Protein AF-X1JZJ8-F1 (afdb_monomer)

InterPro domains:
  IPR057621 Ketohexokinase, prokaryotic [PF25270] (5-133)

Structure (mmCIF, N/CA/C/O backbone):
data_AF-X1JZJ8-F1
#
_entry.id   AF-X1JZJ8-F1
#
loop_
_atom_site.group_PDB
_atom_site.id
_atom_site.type_symbol
_atom_site.label_atom_id
_atom_site.label_alt_id
_atom_site.label_comp_id
_atom_site.label_asym_id
_atom_site.label_entity_id
_atom_site.label_seq_id
_atom_site.pdbx_PDB_ins_code
_atom_site.Cartn_x
_atom_site.Cartn_y
_atom_site.Cartn_z
_atom_site.occupancy
_atom_site.B_iso_or_equiv
_atom_site.auth_seq_id
_atom_site.auth_comp_id
_atom_site.auth_asym_id
_atom_site.auth_atom_id
_atom_site.pdbx_PDB_model_num
ATOM 1 N N . THR A 1 1 ? -20.832 20.622 -1.661 1.00 68.81 1 THR A N 1
ATOM 2 C CA . THR A 1 1 ? -20.340 21.336 -0.460 1.00 68.81 1 THR A CA 1
ATOM 3 C C . THR A 1 1 ? -21.306 21.241 0.724 1.00 68.81 1 THR A C 1
ATOM 5 O O . THR A 1 1 ? -20.903 20.632 1.697 1.00 68.81 1 THR A O 1
ATOM 8 N N . LYS A 1 2 ? -22.604 21.587 0.638 1.00 74.50 2 LYS A N 1
ATOM 9 C CA . LYS A 1 2 ? -23.572 21.374 1.758 1.00 74.50 2 LYS A CA 1
ATOM 10 C C . LYS A 1 2 ? -23.897 19.908 2.124 1.00 74.50 2 LYS A C 1
ATOM 12 O O . LYS A 1 2 ? -24.071 19.573 3.290 1.00 74.50 2 LYS A O 1
ATOM 17 N N . LYS A 1 3 ? -23.974 19.004 1.135 1.00 78.62 3 LYS A N 1
ATOM 18 C CA . LYS A 1 3 ? -24.305 17.578 1.370 1.00 78.62 3 LYS A CA 1
ATOM 19 C C . LYS A 1 3 ? -23.215 16.841 2.164 1.00 78.62 3 LYS A C 1
ATOM 21 O O . LYS A 1 3 ? -23.534 16.017 3.008 1.00 78.62 3 LYS A O 1
ATOM 26 N N . ILE A 1 4 ? -21.942 17.169 1.922 1.00 80.50 4 ILE A N 1
ATOM 27 C CA . ILE A 1 4 ? -20.802 16.581 2.647 1.00 80.50 4 ILE A CA 1
ATOM 28 C C . ILE A 1 4 ? -20.806 17.037 4.108 1.00 80.50 4 ILE A C 1
ATOM 30 O O . ILE A 1 4 ? -20.604 16.218 4.997 1.00 80.50 4 ILE A O 1
ATOM 34 N N . GLU A 1 5 ? -21.081 18.317 4.363 1.00 81.25 5 GLU A N 1
ATOM 35 C CA . GLU A 1 5 ? -21.191 18.859 5.723 1.00 81.25 5 GLU A CA 1
ATOM 36 C C . GLU A 1 5 ? -22.332 18.197 6.503 1.00 81.25 5 GLU A C 1
ATOM 38 O O . GLU A 1 5 ? -22.117 17.715 7.611 1.00 81.25 5 GLU A O 1
ATOM 43 N N . SER A 1 6 ? -23.512 18.070 5.887 1.00 81.88 6 SER A N 1
ATOM 44 C CA . SER A 1 6 ? -24.657 17.374 6.488 1.00 81.88 6 SER A CA 1
ATOM 45 C C . SER A 1 6 ? -24.350 15.908 6.825 1.00 81.88 6 SER A C 1
ATOM 47 O O . SER A 1 6 ? -24.689 15.437 7.913 1.00 81.88 6 SER A O 1
ATOM 49 N N . ILE A 1 7 ? -23.663 15.193 5.925 1.00 83.81 7 ILE A N 1
ATOM 50 C CA . ILE A 1 7 ? -23.245 13.806 6.164 1.00 83.81 7 ILE A CA 1
ATOM 51 C C . ILE A 1 7 ? -22.239 13.741 7.315 1.00 83.81 7 ILE A C 1
ATOM 53 O O . ILE A 1 7 ? -22.417 12.915 8.206 1.00 83.81 7 ILE A O 1
ATOM 57 N N . LYS A 1 8 ? -21.237 14.631 7.359 1.00 81.12 8 LYS A N 1
ATOM 58 C CA . LYS A 1 8 ? -20.250 14.672 8.452 1.00 81.12 8 LYS A CA 1
ATOM 59 C C . LYS A 1 8 ? -20.920 14.770 9.822 1.00 81.12 8 LYS A C 1
ATOM 61 O O . LYS A 1 8 ? -20.604 13.978 10.704 1.00 81.12 8 LYS A O 1
ATOM 66 N N . THR A 1 9 ? -21.893 15.666 9.995 1.00 84.38 9 THR A N 1
ATOM 67 C CA . THR A 1 9 ? -22.595 15.834 11.281 1.00 84.38 9 THR A CA 1
ATOM 68 C C . THR A 1 9 ? -23.337 14.570 11.730 1.00 84.38 9 THR A C 1
ATOM 70 O O . THR A 1 9 ? -23.432 14.301 12.928 1.00 84.38 9 THR A O 1
ATOM 73 N N . SER A 1 10 ? -23.862 13.783 10.787 1.00 85.69 10 SER A N 1
ATOM 74 C CA . SER A 1 10 ? -24.531 12.510 11.087 1.00 85.69 10 SER A CA 1
ATOM 75 C C . SER A 1 10 ? -23.532 11.388 11.391 1.00 85.69 10 SER A C 1
ATOM 77 O O . SER A 1 10 ? -23.714 10.617 12.334 1.00 85.69 10 SER A O 1
ATOM 79 N N . VAL A 1 11 ? -22.456 11.323 10.608 1.00 87.25 11 VAL A N 1
ATOM 80 C CA . VAL A 1 11 ? -21.462 10.245 10.608 1.00 87.25 11 VAL A CA 1
ATOM 81 C C . VAL A 1 11 ? -20.551 10.283 11.840 1.00 87.25 11 VAL A C 1
ATOM 83 O O . VAL A 1 11 ? -20.243 9.226 12.379 1.00 87.25 11 VAL A O 1
ATOM 86 N N . ILE A 1 12 ? -20.212 11.468 12.363 1.00 88.88 12 ILE A N 1
ATOM 87 C CA . ILE A 1 12 ? -19.405 11.624 13.595 1.00 88.88 12 ILE A CA 1
ATOM 88 C C . ILE A 1 12 ? -20.063 10.954 14.816 1.00 88.88 12 ILE A C 1
ATOM 90 O O . ILE A 1 12 ? -19.389 10.544 15.755 1.00 88.88 12 ILE A O 1
ATOM 94 N N . LYS A 1 13 ? -21.392 10.796 14.812 1.00 88.75 13 LYS A N 1
ATOM 95 C CA . LYS A 1 13 ? -22.135 10.135 15.900 1.00 88.75 13 LYS A CA 1
ATOM 96 C C . LYS A 1 13 ? -22.164 8.607 15.777 1.00 88.75 13 LYS A C 1
ATOM 98 O O . LYS A 1 13 ? -22.825 7.949 16.578 1.00 88.75 13 LYS A O 1
ATOM 103 N N . LYS A 1 14 ? -21.540 8.036 14.745 1.00 93.00 14 LYS A N 1
ATOM 104 C CA . LYS A 1 14 ? -21.540 6.596 14.469 1.00 93.00 14 LYS A CA 1
ATOM 105 C C . LYS A 1 14 ? -20.216 5.966 14.886 1.00 93.00 14 LYS A C 1
ATOM 107 O O . LYS A 1 14 ? -19.172 6.618 14.896 1.00 93.00 14 LYS A O 1
ATOM 112 N N . SER A 1 15 ? -20.277 4.672 15.177 1.00 96.00 15 SER A N 1
ATOM 113 C CA . SER A 1 15 ? -19.107 3.816 15.317 1.00 96.00 15 SER A CA 1
ATOM 114 C C . SER A 1 15 ? -19.073 2.752 14.222 1.00 96.00 15 SER A C 1
ATOM 116 O O . SER A 1 15 ? -20.110 2.384 13.666 1.00 96.00 15 SER A O 1
ATOM 118 N N . CYS A 1 16 ? -17.876 2.272 13.897 1.00 96.69 16 CYS A N 1
ATOM 119 C CA . CYS A 1 16 ? -17.656 1.227 12.907 1.00 96.69 16 CYS A CA 1
ATOM 120 C C . CYS A 1 16 ? -16.639 0.207 13.423 1.00 96.69 16 CYS A C 1
ATOM 122 O O . CYS A 1 16 ? -15.590 0.574 13.951 1.00 96.69 16 CYS A O 1
ATOM 124 N N . PHE A 1 17 ? -16.965 -1.071 13.255 1.00 97.88 17 PHE A N 1
ATOM 125 C CA . PHE A 1 17 ? -16.041 -2.177 13.456 1.00 97.88 17 PHE A CA 1
ATOM 126 C C . PHE A 1 17 ? -15.396 -2.541 12.117 1.00 97.88 17 PHE A C 1
ATOM 128 O O . PHE A 1 17 ? -16.111 -2.720 11.129 1.00 97.88 17 PHE A O 1
ATOM 135 N N . LEU A 1 18 ? -14.070 -2.670 12.085 1.00 97.94 18 LEU A N 1
ATOM 136 C CA . LEU A 1 18 ? -13.306 -3.036 10.894 1.00 97.94 18 LEU A CA 1
ATOM 137 C C . LEU A 1 18 ? -12.336 -4.178 11.206 1.00 97.94 18 LEU A C 1
ATOM 139 O O . LEU A 1 18 ? -11.648 -4.155 12.224 1.00 97.94 18 LEU A O 1
ATOM 143 N N . GLY A 1 19 ? -12.261 -5.147 10.297 1.00 97.06 19 GLY A N 1
ATOM 144 C CA . GLY A 1 19 ? -11.372 -6.299 10.385 1.00 97.06 19 GLY A CA 1
ATOM 145 C C . GLY A 1 19 ? -11.578 -7.268 9.218 1.00 97.06 19 GLY A C 1
ATOM 146 O O . GLY A 1 19 ? -12.401 -7.015 8.343 1.00 97.06 19 GLY A O 1
ATOM 147 N N . PHE A 1 20 ? -10.867 -8.391 9.146 1.00 96.75 20 PHE A N 1
ATOM 148 C CA . PHE A 1 20 ? -9.749 -8.802 10.013 1.00 96.75 20 PHE A CA 1
ATOM 149 C C . PHE A 1 20 ? -8.392 -8.731 9.295 1.00 96.75 20 PHE A C 1
ATOM 151 O O . PHE A 1 20 ? -7.378 -9.204 9.807 1.00 96.75 20 PHE A O 1
ATOM 158 N N . ASP A 1 21 ? -8.368 -8.156 8.095 1.00 97.94 21 ASP A N 1
ATOM 159 C CA . ASP A 1 21 ? -7.201 -8.148 7.229 1.00 97.94 21 ASP A CA 1
ATOM 160 C C . ASP A 1 21 ? -6.206 -7.029 7.567 1.00 97.94 21 ASP A C 1
ATOM 162 O O . ASP A 1 21 ? -6.519 -6.053 8.248 1.00 97.94 21 ASP A O 1
ATOM 166 N N . GLY A 1 22 ? -4.975 -7.181 7.086 1.00 97.19 22 GLY A N 1
ATOM 167 C CA . GLY A 1 22 ? -3.916 -6.195 7.242 1.00 97.19 22 GLY A CA 1
ATOM 168 C C . GLY A 1 22 ? -2.690 -6.597 6.437 1.00 97.19 22 GLY A C 1
ATOM 169 O O . GLY A 1 22 ? -2.247 -7.746 6.493 1.00 97.19 22 GLY A O 1
ATOM 170 N N . TYR A 1 23 ? -2.162 -5.648 5.672 1.00 97.75 23 TYR A N 1
ATOM 171 C CA . TYR A 1 23 ? -1.026 -5.861 4.782 1.00 97.75 23 TYR A CA 1
ATOM 172 C C . TYR A 1 23 ? -0.010 -4.728 4.913 1.00 97.75 23 TYR A C 1
ATOM 174 O O . TYR A 1 23 ? -0.339 -3.628 5.344 1.00 97.75 23 TYR A O 1
ATOM 182 N N . VAL A 1 24 ? 1.231 -4.983 4.520 1.00 97.50 24 VAL A N 1
ATOM 183 C CA . VAL A 1 24 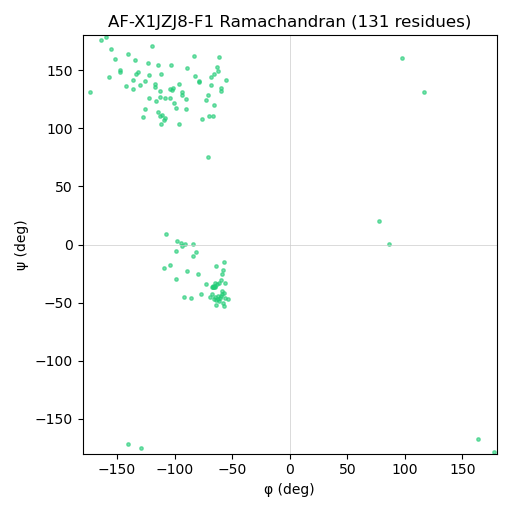? 2.201 -3.944 4.181 1.00 97.50 24 VAL A CA 1
ATOM 184 C C . VAL A 1 24 ? 2.426 -4.022 2.680 1.00 97.50 24 VAL A C 1
ATOM 186 O O . VAL A 1 24 ? 3.001 -4.986 2.173 1.00 97.50 24 VAL A O 1
ATOM 189 N N . ASP A 1 25 ? 1.970 -2.993 1.979 1.00 96.69 25 ASP A N 1
ATOM 190 C CA . ASP A 1 25 ? 2.074 -2.885 0.535 1.00 96.69 25 ASP A CA 1
ATOM 191 C C . ASP A 1 25 ? 3.383 -2.183 0.173 1.00 96.69 25 ASP A C 1
ATOM 193 O O . ASP A 1 25 ? 3.604 -1.016 0.515 1.00 96.69 25 ASP A O 1
ATOM 197 N N . SER A 1 26 ? 4.265 -2.894 -0.528 1.00 97.62 26 SER A N 1
ATOM 198 C CA . SER A 1 26 ? 5.475 -2.327 -1.121 1.00 97.62 26 SER A CA 1
ATOM 199 C C . SER A 1 26 ? 5.204 -1.976 -2.582 1.00 97.62 26 SER A C 1
ATOM 201 O O . SER A 1 26 ? 5.156 -2.854 -3.439 1.00 97.62 26 SER A O 1
ATOM 203 N N . LEU A 1 27 ? 5.028 -0.690 -2.872 1.00 97.31 27 LEU A N 1
ATOM 204 C CA . LEU A 1 27 ? 4.721 -0.183 -4.209 1.00 97.31 27 LEU A CA 1
ATOM 205 C C . LEU A 1 27 ? 6.006 0.221 -4.933 1.00 97.31 27 LEU A C 1
ATOM 207 O O . LEU A 1 27 ? 6.816 0.990 -4.402 1.00 97.31 27 LEU A O 1
ATOM 211 N N . TYR A 1 28 ? 6.180 -0.286 -6.148 1.00 98.25 28 TYR A N 1
ATOM 212 C CA . TYR A 1 28 ? 7.363 -0.120 -6.978 1.00 98.25 28 TYR A CA 1
ATOM 213 C C . TYR A 1 28 ? 7.022 0.519 -8.319 1.00 98.25 28 TYR A C 1
ATOM 215 O O . TYR A 1 28 ? 6.001 0.222 -8.935 1.00 98.25 28 TYR A O 1
ATOM 223 N N . SER A 1 29 ? 7.957 1.328 -8.800 1.00 97.69 29 SER A N 1
ATOM 224 C CA . SER A 1 29 ? 8.034 1.719 -10.204 1.00 97.69 29 SER A CA 1
ATOM 225 C C . SER A 1 29 ? 9.028 0.809 -10.917 1.00 97.69 29 SER A C 1
ATOM 227 O O . SER A 1 29 ? 10.106 0.544 -10.378 1.00 97.69 29 SER A O 1
ATOM 229 N N . LEU A 1 30 ? 8.702 0.364 -12.129 1.00 97.75 30 LEU A N 1
ATOM 230 C CA . LEU A 1 30 ? 9.667 -0.330 -12.980 1.00 97.75 30 LEU A CA 1
ATOM 231 C C . LEU A 1 30 ? 10.557 0.673 -13.717 1.00 97.75 30 LEU A C 1
ATOM 233 O O . LEU A 1 30 ? 10.117 1.763 -14.094 1.00 97.75 30 LEU A O 1
ATOM 237 N N . VAL A 1 31 ? 11.820 0.307 -13.906 1.00 97.88 31 VAL A N 1
ATOM 238 C CA . VAL A 1 31 ?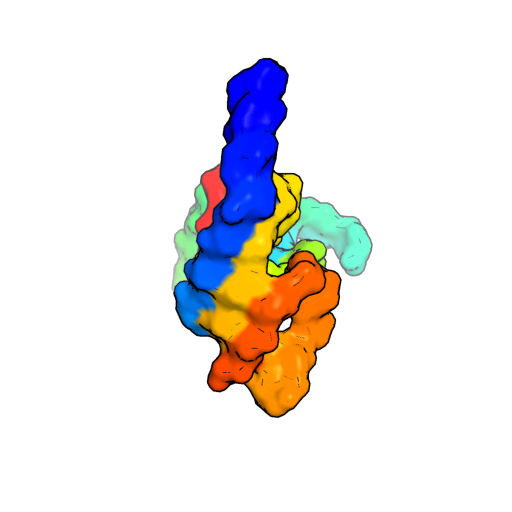 12.796 1.096 -14.661 1.00 97.88 31 VAL A CA 1
ATOM 239 C C . VAL A 1 31 ? 12.739 0.674 -16.123 1.00 97.88 31 VAL A C 1
ATOM 241 O O . VAL A 1 31 ? 12.915 -0.500 -16.433 1.00 97.88 31 VAL A O 1
ATOM 244 N N . GLN A 1 32 ? 12.523 1.632 -17.021 1.00 96.75 32 GLN A N 1
ATOM 245 C CA . GLN A 1 32 ? 12.601 1.399 -18.462 1.00 96.75 32 GLN A CA 1
ATOM 246 C C . GLN A 1 32 ? 14.042 1.535 -18.964 1.00 96.75 32 GLN A C 1
ATOM 248 O O . GLN A 1 32 ? 14.529 0.687 -19.705 1.00 96.75 32 GLN A O 1
ATOM 253 N N . SER A 1 33 ? 14.753 2.582 -18.542 1.00 95.75 33 SER A N 1
ATOM 254 C CA . SER A 1 33 ? 16.184 2.748 -18.810 1.00 95.75 33 SER A CA 1
ATOM 255 C C . SER A 1 33 ? 16.887 3.470 -17.664 1.00 95.75 33 SER A C 1
ATOM 257 O O . SER A 1 33 ? 16.307 4.328 -16.997 1.00 95.75 33 SER A O 1
ATOM 259 N N . ARG A 1 34 ? 18.160 3.144 -17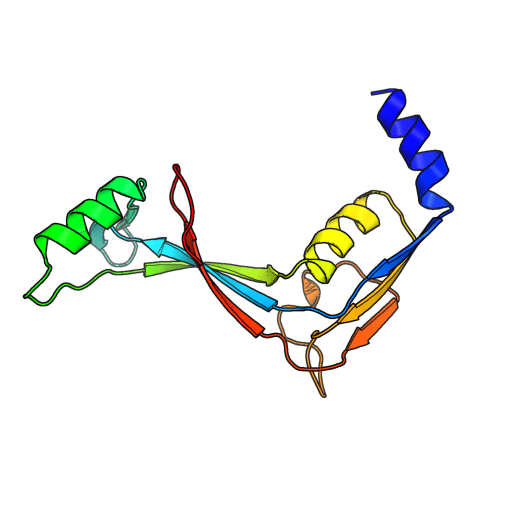.422 1.00 97.12 34 ARG A N 1
ATOM 260 C CA . ARG A 1 34 ? 18.961 3.755 -16.355 1.00 97.12 34 ARG A CA 1
ATOM 261 C C . ARG A 1 34 ? 20.210 4.414 -16.922 1.00 97.12 34 ARG A C 1
ATOM 263 O O . ARG A 1 34 ? 21.005 3.776 -17.596 1.00 97.12 34 ARG A O 1
ATOM 270 N N . MET A 1 35 ? 20.388 5.695 -16.604 1.00 96.25 35 MET A N 1
ATOM 271 C CA . MET A 1 35 ? 21.560 6.487 -16.995 1.00 96.25 35 MET A CA 1
ATOM 272 C C . MET A 1 35 ? 22.587 6.570 -15.857 1.00 96.25 35 MET A C 1
ATOM 274 O O . MET A 1 35 ? 23.778 6.714 -16.102 1.00 96.25 35 MET A O 1
ATOM 278 N N . SER A 1 36 ? 22.132 6.520 -14.601 1.00 95.38 36 SER A N 1
ATOM 279 C CA . SER A 1 36 ? 22.981 6.474 -13.406 1.00 95.38 36 SER A CA 1
ATOM 280 C C . SER A 1 36 ? 22.206 5.928 -12.201 1.00 95.38 36 SER A C 1
ATOM 282 O O . SER A 1 36 ? 21.003 5.675 -12.281 1.00 95.38 36 SER A O 1
ATOM 284 N N . ALA A 1 37 ? 22.855 5.802 -11.039 1.00 91.69 37 ALA A N 1
ATOM 285 C CA . ALA A 1 37 ? 22.189 5.369 -9.805 1.00 91.69 37 ALA A CA 1
ATOM 286 C C . ALA A 1 37 ? 20.976 6.248 -9.429 1.00 91.69 37 ALA A C 1
ATOM 288 O O . ALA A 1 37 ? 19.977 5.749 -8.916 1.00 91.69 37 ALA A O 1
ATOM 289 N N . LYS A 1 38 ? 21.031 7.553 -9.734 1.00 93.12 38 LYS A N 1
ATOM 290 C CA . LYS A 1 38 ? 19.962 8.515 -9.414 1.00 93.12 38 LYS A CA 1
ATOM 291 C C . LYS A 1 38 ? 19.108 8.921 -10.618 1.00 93.12 38 LYS A C 1
ATOM 293 O O . LYS A 1 38 ? 18.020 9.446 -10.416 1.00 93.12 38 LYS A O 1
ATOM 298 N N . LYS A 1 39 ? 19.575 8.694 -11.851 1.00 96.69 39 LYS A N 1
ATOM 299 C CA . LYS A 1 39 ? 18.888 9.116 -13.079 1.00 96.69 39 LYS A CA 1
ATOM 300 C C . LYS A 1 39 ? 18.439 7.904 -13.889 1.00 96.69 39 LYS A C 1
ATOM 302 O O . LYS A 1 39 ? 19.265 7.153 -14.406 1.00 96.69 39 LYS A O 1
ATOM 307 N N . TRP A 1 40 ? 17.132 7.737 -14.006 1.00 97.56 40 TRP A N 1
ATOM 308 C CA . TRP A 1 40 ? 16.486 6.647 -14.728 1.00 97.56 40 TRP A CA 1
ATOM 309 C C . TRP A 1 40 ? 15.124 7.111 -15.247 1.00 97.56 40 TRP A C 1
ATOM 311 O O . TRP A 1 40 ? 14.578 8.099 -14.757 1.00 97.56 40 TRP A O 1
ATOM 321 N N . THR A 1 41 ? 14.608 6.418 -16.255 1.00 97.62 41 THR A N 1
ATOM 322 C CA . THR A 1 41 ? 13.276 6.631 -16.820 1.00 97.62 41 THR A CA 1
ATOM 323 C C . THR A 1 41 ? 12.337 5.554 -16.298 1.00 97.62 41 THR A C 1
ATOM 325 O O . THR A 1 41 ? 12.688 4.370 -16.245 1.00 97.62 41 THR A O 1
ATOM 328 N N . ARG A 1 42 ? 11.153 5.971 -15.850 1.00 97.38 42 ARG A N 1
ATOM 329 C CA . ARG A 1 42 ? 10.129 5.051 -15.364 1.00 97.38 42 ARG A CA 1
ATOM 330 C C . ARG A 1 42 ? 9.414 4.410 -16.542 1.00 97.38 42 ARG A C 1
ATOM 332 O O . ARG A 1 42 ? 9.108 5.076 -17.517 1.00 97.38 42 ARG A O 1
ATOM 339 N N . MET A 1 43 ? 9.126 3.124 -16.407 1.00 97.81 43 MET A N 1
ATOM 340 C CA . MET A 1 43 ? 8.208 2.422 -17.287 1.00 97.81 43 MET A CA 1
ATOM 341 C C . MET A 1 43 ? 6.776 2.814 -16.912 1.00 97.81 43 MET A C 1
ATOM 343 O O . MET A 1 43 ? 6.287 2.450 -15.843 1.00 97.81 43 MET A O 1
ATOM 347 N N . GLU A 1 44 ? 6.134 3.609 -17.764 1.00 97.62 44 GLU A N 1
ATOM 348 C CA . GLU A 1 44 ? 4.824 4.212 -17.480 1.00 97.62 44 GLU A CA 1
ATOM 349 C C . GLU A 1 44 ? 3.643 3.337 -17.905 1.00 97.62 44 GLU A C 1
ATOM 351 O O . GLU A 1 44 ? 2.569 3.482 -17.338 1.00 97.62 44 GLU A O 1
ATOM 356 N N . SER A 1 45 ? 3.821 2.407 -18.849 1.00 97.50 45 SER A N 1
ATOM 357 C CA . SER A 1 45 ? 2.729 1.574 -19.367 1.00 97.50 45 SER A CA 1
ATOM 358 C C . SER A 1 45 ? 2.881 0.099 -18.995 1.00 97.50 45 SER A C 1
ATOM 360 O O . SER A 1 45 ? 3.890 -0.543 -19.291 1.00 97.50 45 SER A O 1
ATOM 362 N N . MET A 1 46 ? 1.826 -0.456 -18.407 1.00 97.62 46 MET A N 1
ATOM 363 C CA . MET A 1 46 ? 1.638 -1.876 -18.139 1.00 97.62 46 MET A CA 1
ATOM 364 C C . MET A 1 46 ? 1.543 -2.672 -19.442 1.00 97.62 46 MET A C 1
ATOM 366 O O . MET A 1 46 ? 2.022 -3.803 -19.500 1.00 97.62 46 MET A O 1
ATOM 370 N N . LYS A 1 47 ? 0.984 -2.081 -20.509 1.00 97.62 47 LYS A N 1
ATOM 371 C CA . LYS A 1 47 ? 1.009 -2.689 -21.846 1.00 97.62 47 LYS A CA 1
ATOM 372 C C . LYS A 1 47 ? 2.445 -2.874 -22.342 1.00 97.62 47 LYS A C 1
ATOM 374 O O . LYS A 1 47 ? 2.793 -3.981 -22.738 1.00 97.62 47 LYS A O 1
ATOM 379 N N . PHE A 1 48 ? 3.278 -1.834 -22.251 1.00 96.56 48 PHE A N 1
ATOM 380 C CA . PHE A 1 48 ? 4.695 -1.929 -22.625 1.00 96.56 48 PHE A CA 1
ATOM 381 C C . PHE A 1 48 ? 5.428 -2.996 -21.799 1.00 96.56 48 PHE A C 1
ATOM 383 O O . PHE A 1 48 ? 6.221 -3.763 -22.337 1.00 96.56 48 PHE A O 1
ATOM 390 N N . PHE A 1 49 ? 5.132 -3.092 -20.496 1.00 97.38 49 PHE A N 1
ATOM 391 C CA . PHE A 1 49 ? 5.674 -4.161 -19.655 1.00 97.38 49 PHE A CA 1
ATOM 392 C C . PHE A 1 49 ? 5.275 -5.557 -20.157 1.00 97.38 49 PHE A C 1
ATOM 394 O O . PHE A 1 49 ? 6.119 -6.445 -20.229 1.00 97.38 49 PHE A O 1
ATOM 401 N N . GLY A 1 50 ? 4.010 -5.750 -20.536 1.00 97.31 50 GLY A N 1
ATOM 402 C CA . GLY A 1 50 ? 3.527 -7.012 -21.099 1.00 97.31 50 GLY A CA 1
ATOM 403 C C . GLY A 1 50 ? 4.205 -7.382 -22.420 1.00 97.31 50 GLY A C 1
ATOM 404 O O . GLY A 1 50 ? 4.623 -8.525 -22.585 1.00 97.31 50 GLY A O 1
ATOM 405 N N . GLU A 1 51 ? 4.362 -6.420 -23.332 1.00 97.75 51 GLU A N 1
ATOM 406 C CA . GLU A 1 51 ? 5.074 -6.606 -24.607 1.00 97.75 51 GLU A CA 1
ATOM 407 C C . GLU A 1 51 ? 6.537 -7.003 -24.369 1.00 97.75 51 GLU A C 1
ATOM 409 O O . GLU A 1 51 ? 6.998 -8.005 -24.909 1.00 97.75 51 GLU A O 1
ATOM 414 N N . LEU A 1 52 ? 7.223 -6.312 -23.452 1.00 96.19 52 LEU A N 1
ATOM 415 C CA . LEU A 1 52 ? 8.590 -6.650 -23.057 1.00 96.19 52 LEU A CA 1
ATOM 416 C C . LEU A 1 52 ? 8.710 -8.090 -22.537 1.00 96.19 52 LEU A C 1
ATOM 418 O O . LEU A 1 52 ? 9.675 -8.774 -22.867 1.00 96.19 52 LEU A O 1
ATOM 422 N N . LEU A 1 53 ? 7.754 -8.562 -21.728 1.00 97.06 53 LEU A N 1
ATOM 423 C CA . LEU A 1 53 ? 7.760 -9.939 -21.222 1.00 97.06 53 LEU A CA 1
ATOM 424 C C . LEU A 1 53 ? 7.572 -10.976 -22.335 1.00 97.06 53 LEU A C 1
ATOM 426 O O . LEU A 1 53 ? 8.182 -12.042 -22.270 1.00 97.06 53 LEU A O 1
ATOM 430 N N . ILE A 1 54 ? 6.740 -10.674 -23.335 1.00 98.19 54 ILE A N 1
ATOM 431 C CA . ILE A 1 54 ? 6.536 -11.542 -24.500 1.00 98.19 54 ILE A CA 1
ATOM 432 C C . ILE A 1 54 ? 7.825 -11.622 -25.322 1.00 98.19 54 ILE A C 1
ATOM 434 O O . ILE A 1 54 ? 8.262 -12.722 -25.649 1.00 98.19 54 ILE A O 1
ATOM 438 N N . ASP A 1 55 ? 8.461 -10.482 -25.596 1.00 97.44 55 ASP A N 1
ATOM 439 C CA . ASP A 1 55 ? 9.660 -10.403 -26.439 1.00 97.44 55 ASP A CA 1
ATOM 440 C C . ASP A 1 55 ? 10.858 -11.164 -25.855 1.00 97.44 55 ASP A C 1
ATOM 442 O O . ASP A 1 55 ? 11.671 -11.725 -26.590 1.00 97.44 55 ASP A O 1
ATOM 446 N N . VAL A 1 56 ? 10.979 -11.195 -24.526 1.00 96.75 56 VAL A N 1
ATOM 447 C CA . VAL A 1 56 ? 12.085 -11.877 -23.832 1.00 96.75 56 VAL A CA 1
ATOM 448 C C . VAL A 1 56 ? 11.753 -13.314 -23.430 1.00 96.75 56 VAL A C 1
ATOM 450 O O . VAL A 1 56 ? 12.606 -14.001 -22.859 1.00 96.75 56 VAL A O 1
ATOM 453 N N . ALA A 1 57 ? 10.534 -13.788 -23.703 1.00 97.50 57 ALA A N 1
ATOM 454 C CA . ALA A 1 57 ? 10.120 -15.144 -23.372 1.00 97.50 57 ALA A CA 1
ATOM 455 C C . ALA A 1 57 ? 11.017 -16.176 -24.080 1.00 97.50 57 ALA A C 1
ATOM 457 O O . ALA A 1 57 ? 11.284 -16.092 -25.275 1.00 97.50 57 ALA A O 1
ATOM 458 N N . GLY A 1 58 ? 11.501 -17.166 -23.326 1.00 97.38 58 GLY A N 1
ATOM 459 C CA . GLY A 1 58 ? 12.491 -18.135 -23.817 1.00 97.38 58 GLY A CA 1
ATOM 460 C C . GLY A 1 58 ? 13.949 -17.674 -23.688 1.00 97.38 58 GLY A C 1
ATOM 461 O O . GLY A 1 58 ? 14.853 -18.435 -24.025 1.00 97.38 58 GLY A O 1
ATOM 462 N N . SER A 1 59 ? 14.189 -16.475 -23.152 1.00 95.75 59 SER A N 1
ATOM 463 C CA . SER A 1 59 ? 15.507 -15.959 -22.774 1.00 95.75 59 SER A CA 1
ATOM 464 C C . SER A 1 59 ? 15.492 -15.425 -21.331 1.00 95.75 59 SER A C 1
ATOM 466 O O . SER A 1 59 ? 14.507 -15.558 -20.604 1.00 95.75 59 SER A O 1
ATOM 468 N N . SER A 1 60 ? 16.603 -14.838 -20.883 1.00 93.62 60 SER A N 1
ATOM 469 C CA . SER A 1 60 ? 16.706 -14.140 -19.598 1.00 93.62 60 SER A CA 1
ATOM 470 C C . SER A 1 60 ? 16.628 -12.626 -19.791 1.00 93.62 60 SER A C 1
ATOM 472 O O . SER A 1 60 ? 17.349 -12.079 -20.625 1.00 93.62 60 SER A O 1
ATOM 474 N N . ALA A 1 61 ? 15.844 -11.940 -18.959 1.00 94.06 61 ALA A N 1
ATOM 475 C CA . ALA A 1 61 ? 15.800 -10.482 -18.900 1.00 94.06 61 ALA A CA 1
ATOM 476 C C . ALA A 1 61 ? 15.852 -9.985 -17.452 1.00 94.06 61 ALA A C 1
ATOM 478 O O . ALA A 1 61 ? 15.324 -10.623 -16.542 1.00 94.06 61 ALA A O 1
ATOM 479 N N . ASN A 1 62 ? 16.478 -8.827 -17.246 1.00 94.56 62 ASN A N 1
ATOM 480 C CA . ASN A 1 62 ? 16.472 -8.135 -15.963 1.00 94.56 62 ASN A CA 1
ATOM 481 C C . ASN A 1 62 ? 15.450 -6.997 -15.995 1.00 94.56 62 ASN A C 1
ATOM 483 O O . ASN A 1 62 ? 15.572 -6.087 -16.813 1.00 94.56 62 ASN A O 1
ATOM 487 N N . ILE A 1 63 ? 14.487 -7.028 -15.075 1.00 95.88 63 ILE A N 1
ATOM 488 C CA . ILE A 1 63 ? 13.496 -5.967 -14.890 1.00 95.88 63 ILE A CA 1
ATOM 489 C C . ILE A 1 63 ? 13.778 -5.289 -13.554 1.00 95.88 63 ILE A C 1
ATOM 491 O O . ILE A 1 63 ? 13.490 -5.821 -12.480 1.00 95.88 63 ILE A O 1
ATOM 495 N N . GLU A 1 64 ? 14.378 -4.107 -13.617 1.00 96.75 64 GLU A N 1
ATOM 496 C CA . GLU A 1 64 ? 14.729 -3.361 -12.418 1.00 96.75 64 GLU A CA 1
ATOM 497 C C . GLU A 1 64 ? 13.499 -2.644 -11.834 1.00 96.75 64 GLU A C 1
ATOM 499 O O . GLU A 1 64 ? 12.668 -2.086 -12.552 1.00 96.75 64 GLU A O 1
ATOM 504 N N . ARG A 1 65 ? 13.403 -2.632 -10.500 1.00 96.25 65 ARG A N 1
ATOM 505 C CA . ARG A 1 65 ? 12.328 -1.992 -9.735 1.00 96.25 65 ARG A CA 1
ATOM 506 C C . ARG A 1 65 ? 12.887 -1.015 -8.704 1.00 96.25 65 ARG A C 1
ATOM 508 O O . ARG A 1 65 ? 13.855 -1.320 -8.011 1.00 96.25 65 ARG A O 1
ATOM 515 N N . VAL A 1 66 ? 12.225 0.126 -8.542 1.00 97.12 66 VAL A N 1
ATOM 516 C CA . VAL A 1 66 ? 12.556 1.154 -7.544 1.00 97.12 66 VAL A CA 1
ATOM 517 C C . VAL A 1 66 ? 11.401 1.285 -6.561 1.00 97.12 66 VAL A C 1
ATOM 519 O O . VAL A 1 66 ? 10.262 1.515 -6.967 1.00 97.12 66 VAL A O 1
ATOM 522 N N . LEU A 1 67 ? 11.683 1.116 -5.264 1.00 97.12 67 LEU A N 1
ATOM 523 C CA . LEU A 1 67 ? 10.671 1.247 -4.214 1.00 97.12 67 LEU A CA 1
ATOM 524 C C . LEU A 1 67 ? 10.193 2.700 -4.143 1.00 97.12 67 LEU A C 1
ATOM 526 O O . LEU A 1 67 ? 10.983 3.600 -3.866 1.00 97.12 67 LEU A O 1
ATOM 530 N N . LYS A 1 68 ? 8.894 2.913 -4.353 1.00 95.44 68 LYS A N 1
ATOM 531 C CA . LYS A 1 68 ? 8.245 4.223 -4.246 1.00 95.44 68 LYS A CA 1
ATOM 532 C C . LYS A 1 68 ? 7.707 4.457 -2.843 1.00 95.44 68 LYS A C 1
ATOM 534 O O . LYS A 1 68 ? 7.875 5.538 -2.285 1.00 95.44 68 LYS A O 1
ATOM 539 N N . LYS A 1 69 ? 7.033 3.455 -2.272 1.00 95.44 69 LYS A N 1
ATOM 540 C CA . LYS A 1 69 ? 6.399 3.572 -0.957 1.00 95.44 69 LYS A CA 1
ATOM 541 C C . LYS A 1 69 ? 6.212 2.209 -0.308 1.00 95.44 69 LYS A C 1
ATOM 543 O O . LYS A 1 69 ? 5.873 1.246 -0.985 1.00 95.44 69 LYS A O 1
ATOM 548 N N . ARG A 1 70 ? 6.363 2.162 1.016 1.00 96.44 70 ARG A N 1
ATOM 549 C CA . ARG A 1 70 ? 5.774 1.118 1.859 1.00 96.44 70 ARG A CA 1
ATOM 550 C C . ARG A 1 70 ? 4.638 1.712 2.659 1.00 96.44 70 ARG A C 1
ATOM 552 O O . ARG A 1 70 ? 4.821 2.748 3.306 1.00 96.44 70 ARG A O 1
ATOM 559 N N . ILE A 1 71 ? 3.465 1.103 2.558 1.00 95.38 71 ILE A N 1
ATOM 560 C CA . ILE A 1 71 ? 2.284 1.587 3.254 1.00 95.38 71 ILE A CA 1
ATOM 561 C C . ILE A 1 71 ? 1.514 0.442 3.893 1.00 95.38 71 ILE A C 1
ATOM 563 O O . ILE A 1 71 ? 1.382 -0.618 3.294 1.00 95.38 71 ILE A O 1
ATOM 567 N N . PHE A 1 72 ? 0.978 0.656 5.091 1.00 95.88 72 PHE A N 1
ATOM 568 C CA . PHE A 1 72 ? -0.017 -0.267 5.626 1.00 95.88 72 PHE A CA 1
ATOM 569 C C . PHE A 1 72 ? -1.221 -0.322 4.677 1.00 95.88 72 PHE A C 1
ATOM 571 O O . PHE A 1 72 ? -1.662 0.726 4.216 1.00 95.88 72 PHE A O 1
ATOM 578 N N . GLY A 1 73 ? -1.736 -1.502 4.372 1.00 94.94 73 GLY A N 1
ATOM 579 C CA . GLY A 1 73 ? -2.748 -1.770 3.356 1.00 94.94 73 GLY A CA 1
ATOM 580 C C . GLY A 1 73 ? -3.756 -2.819 3.811 1.00 94.94 73 GLY A C 1
ATOM 581 O O . GLY A 1 73 ? -3.775 -3.215 4.976 1.00 94.94 73 GLY A O 1
ATOM 582 N N . GLY A 1 74 ? -4.609 -3.257 2.888 1.00 95.19 74 GLY A N 1
ATOM 583 C CA . GLY A 1 74 ? -5.787 -4.077 3.185 1.00 95.19 74 GLY A CA 1
ATOM 584 C C . GLY A 1 74 ? -7.078 -3.263 3.296 1.00 95.19 74 GLY A C 1
ATOM 585 O O . GLY A 1 74 ? -7.061 -2.040 3.468 1.00 95.19 74 GLY A O 1
ATOM 586 N N . PHE A 1 75 ? -8.213 -3.940 3.167 1.00 97.12 75 PHE A N 1
ATOM 587 C CA . PHE A 1 75 ? -9.543 -3.358 3.261 1.00 97.12 75 PHE A CA 1
ATOM 588 C C . PHE A 1 75 ? -9.756 -2.651 4.601 1.00 97.12 75 PHE A C 1
ATOM 590 O O . PHE A 1 75 ? -10.113 -1.469 4.598 1.00 97.12 75 PHE A O 1
ATOM 597 N N . ALA A 1 76 ? -9.514 -3.320 5.733 1.00 97.56 76 ALA A N 1
ATOM 598 C CA . ALA A 1 76 ? -9.764 -2.737 7.046 1.00 97.56 76 ALA A CA 1
ATOM 599 C C . ALA A 1 76 ? -8.867 -1.512 7.317 1.00 97.56 76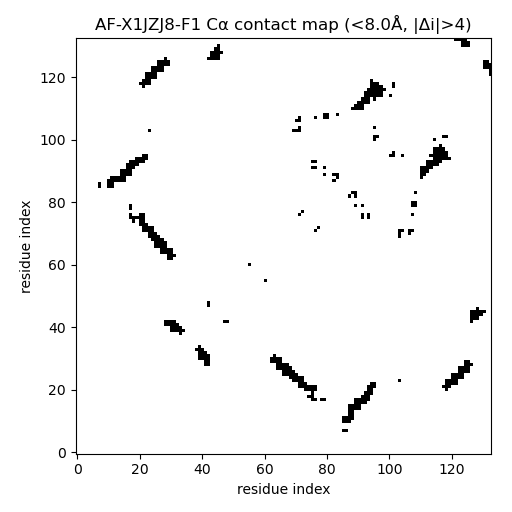 ALA A C 1
ATOM 601 O O . ALA A 1 76 ? -9.417 -0.456 7.645 1.00 97.56 76 ALA A O 1
ATOM 602 N N . PRO A 1 77 ? -7.537 -1.541 7.089 1.00 96.75 77 PRO A N 1
ATOM 603 C CA . PRO A 1 77 ? -6.693 -0.358 7.286 1.00 96.75 77 PRO A CA 1
ATOM 604 C C . PRO A 1 77 ? -6.979 0.796 6.309 1.00 96.75 77 PRO A C 1
ATOM 606 O O . PRO A 1 77 ? -6.937 1.968 6.700 1.00 96.75 77 PRO A O 1
ATOM 609 N N . ASN A 1 78 ? -7.324 0.505 5.048 1.00 96.88 78 ASN A N 1
ATOM 610 C CA . ASN A 1 78 ? -7.692 1.541 4.076 1.00 96.88 78 ASN A CA 1
ATOM 611 C C . ASN A 1 78 ? -9.034 2.197 4.411 1.00 96.88 78 ASN A C 1
ATOM 613 O O . ASN A 1 78 ? -9.141 3.426 4.412 1.00 96.88 78 ASN A O 1
ATOM 617 N N . THR A 1 79 ? -10.037 1.392 4.761 1.00 97.19 79 THR A N 1
ATOM 618 C CA . THR A 1 79 ? -11.351 1.884 5.190 1.00 97.19 79 THR A CA 1
ATOM 619 C C . THR A 1 79 ? -11.239 2.651 6.503 1.00 97.19 79 THR A C 1
ATOM 621 O O . THR A 1 79 ? -11.883 3.686 6.659 1.00 97.19 79 THR A O 1
ATOM 624 N N . CYS A 1 80 ? -10.358 2.215 7.410 1.00 97.12 80 CYS A N 1
ATOM 625 C CA . CYS A 1 80 ? -10.086 2.905 8.664 1.00 97.12 80 CYS A CA 1
ATOM 626 C C . CYS A 1 80 ? -9.612 4.342 8.424 1.00 97.12 80 CYS A C 1
ATOM 628 O O . CYS A 1 80 ? -10.208 5.285 8.943 1.00 97.12 80 CYS A O 1
ATOM 630 N N . ARG A 1 81 ? -8.612 4.534 7.552 1.00 96.25 81 ARG A N 1
ATOM 631 C CA . ARG A 1 81 ? -8.144 5.875 7.162 1.00 96.25 81 ARG A CA 1
ATOM 632 C C . ARG A 1 81 ? -9.262 6.746 6.601 1.00 96.25 81 ARG A C 1
ATOM 634 O O . ARG A 1 81 ? -9.388 7.903 6.999 1.00 96.25 81 ARG A O 1
ATOM 641 N N . ALA A 1 82 ? -10.072 6.191 5.702 1.00 94.44 82 ALA A N 1
ATOM 642 C CA . ALA A 1 82 ? -11.164 6.927 5.081 1.00 94.44 82 ALA A CA 1
ATOM 643 C C . ALA A 1 82 ? -12.222 7.351 6.112 1.00 94.44 82 ALA A C 1
ATOM 645 O O . ALA A 1 82 ? -12.545 8.532 6.202 1.00 94.44 82 ALA A O 1
ATOM 646 N N . LEU A 1 83 ? -12.731 6.418 6.921 1.00 94.00 83 LEU A N 1
ATOM 647 C CA . LEU A 1 83 ? -13.776 6.696 7.910 1.00 94.00 83 LEU A CA 1
ATOM 648 C C . LEU A 1 83 ? -13.281 7.602 9.044 1.00 94.00 83 LEU A C 1
ATOM 650 O O . LEU A 1 83 ? -14.014 8.499 9.468 1.00 94.00 83 LEU A O 1
ATOM 654 N N . ASN A 1 84 ? -12.028 7.447 9.479 1.00 94.31 84 ASN A N 1
ATOM 655 C CA . ASN A 1 84 ? -11.442 8.310 10.501 1.00 94.31 84 ASN A CA 1
ATOM 656 C C . ASN A 1 84 ? -11.325 9.760 10.011 1.00 94.31 84 ASN A C 1
ATOM 658 O O . ASN A 1 84 ? -11.574 10.690 10.771 1.00 94.31 84 ASN A O 1
ATOM 662 N N . ALA A 1 85 ? -11.032 9.977 8.722 1.00 92.31 85 ALA A N 1
ATOM 663 C CA . ALA A 1 85 ? -11.013 11.316 8.125 1.00 92.31 85 ALA A CA 1
ATOM 664 C C . ALA A 1 85 ? -12.397 12.007 8.122 1.00 92.31 85 ALA A C 1
ATOM 666 O O . ALA A 1 85 ? -12.483 13.232 8.003 1.00 92.31 85 ALA A O 1
ATOM 667 N N . PHE A 1 86 ? -13.485 11.243 8.286 1.00 90.94 86 PHE A N 1
ATOM 668 C CA . PHE A 1 86 ? -14.839 11.762 8.507 1.00 90.94 86 PHE A CA 1
ATOM 669 C C . PHE A 1 86 ? -15.225 11.869 9.992 1.00 90.94 86 PHE A C 1
ATOM 671 O O . PHE A 1 86 ? -16.340 12.298 10.285 1.00 90.94 86 PHE A O 1
ATOM 678 N N . GLY A 1 87 ? -14.325 11.526 10.919 1.00 91.81 87 GLY A N 1
ATOM 679 C CA . GLY A 1 87 ? -14.552 11.583 12.365 1.00 91.81 87 GLY A CA 1
ATOM 680 C C . GLY A 1 87 ? -15.400 10.436 12.920 1.00 91.81 87 GLY A C 1
ATOM 681 O O . GLY A 1 87 ? -15.978 10.580 13.993 1.00 91.81 87 GLY A O 1
ATOM 682 N N . VAL A 1 88 ? -15.515 9.316 12.197 1.00 94.62 88 VAL A N 1
ATOM 683 C CA . VAL A 1 88 ? -16.185 8.104 12.699 1.00 94.62 88 VAL A CA 1
ATOM 684 C C . VAL A 1 88 ? -15.357 7.487 13.816 1.00 94.62 88 VAL A C 1
ATOM 686 O O . VAL A 1 88 ? -14.145 7.346 13.668 1.00 94.62 88 VAL A O 1
ATOM 689 N N . LYS A 1 89 ? -16.006 7.037 14.894 1.00 95.69 89 LYS A N 1
ATOM 690 C CA . LYS A 1 89 ? -15.334 6.227 15.916 1.00 95.69 89 LYS A CA 1
ATOM 691 C C . LYS A 1 89 ? -15.064 4.818 15.379 1.00 95.69 89 LYS A C 1
ATOM 693 O O . LYS A 1 89 ? -15.999 4.128 14.980 1.00 95.69 89 LYS A O 1
ATOM 698 N N . ILE A 1 90 ? -13.817 4.362 15.397 1.00 97.50 90 ILE A N 1
ATOM 699 C CA . ILE A 1 90 ? -13.434 3.074 14.799 1.00 97.50 90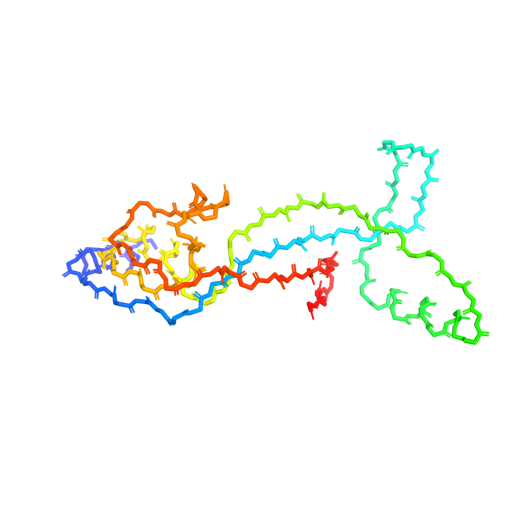 ILE A CA 1
ATOM 700 C C . ILE A 1 90 ? -12.899 2.116 15.857 1.00 97.50 90 ILE A C 1
ATOM 702 O O . ILE A 1 90 ? -12.102 2.507 16.705 1.00 97.50 90 ILE A O 1
ATOM 706 N N . TYR A 1 91 ? -13.325 0.859 15.743 1.00 98.06 91 TYR A N 1
ATOM 707 C CA . TYR A 1 91 ? -12.762 -0.299 16.427 1.00 98.06 91 TYR A CA 1
ATOM 708 C C . TYR A 1 91 ? -12.105 -1.201 15.377 1.00 98.06 91 TYR A C 1
ATOM 710 O O . TYR A 1 91 ? -12.801 -1.770 14.533 1.00 98.06 91 TYR A O 1
ATOM 718 N N . LEU A 1 92 ? -10.777 -1.292 15.386 1.00 98.12 92 LEU A N 1
ATOM 719 C CA . LEU A 1 92 ? -9.991 -1.978 14.360 1.00 98.12 92 LEU A CA 1
ATOM 720 C C . LEU A 1 92 ? -9.374 -3.269 14.909 1.00 98.12 92 LEU A C 1
ATOM 722 O O . LEU A 1 92 ? -8.394 -3.228 15.646 1.00 98.12 92 LEU A O 1
ATOM 726 N N . ILE A 1 93 ? -9.895 -4.425 14.510 1.00 97.94 93 ILE A N 1
ATOM 727 C CA . ILE A 1 93 ? -9.292 -5.725 14.828 1.00 97.94 93 ILE A CA 1
ATOM 728 C C . ILE A 1 93 ? -8.688 -6.288 13.549 1.00 97.94 93 ILE A C 1
ATOM 730 O O . ILE A 1 93 ? -9.420 -6.659 12.639 1.00 97.94 93 ILE A O 1
ATOM 734 N N . ALA A 1 94 ? -7.361 -6.323 13.448 1.00 98.06 94 ALA A N 1
ATOM 735 C CA . ALA A 1 94 ? -6.685 -6.592 12.180 1.00 98.06 94 ALA A CA 1
ATOM 736 C C . ALA A 1 94 ? -5.274 -7.165 12.365 1.00 98.06 94 ALA A C 1
ATOM 738 O O . ALA A 1 94 ? -4.697 -7.146 13.458 1.00 98.06 94 ALA A O 1
ATOM 739 N N . ALA A 1 95 ? -4.694 -7.659 11.272 1.00 98.12 95 ALA A N 1
ATOM 740 C CA . ALA A 1 95 ? -3.307 -8.109 11.207 1.00 98.12 95 ALA A CA 1
ATOM 741 C C . ALA A 1 95 ? -2.328 -6.916 11.272 1.00 98.12 95 ALA A C 1
ATOM 743 O O . ALA A 1 95 ? -1.786 -6.499 10.256 1.00 98.12 95 ALA A O 1
ATOM 744 N N . LEU A 1 96 ? -2.142 -6.324 12.459 1.00 97.69 96 LEU A N 1
ATOM 745 C CA . LEU A 1 96 ? -1.408 -5.063 12.682 1.00 97.69 96 LEU A CA 1
ATOM 746 C C . LEU A 1 96 ? 0.049 -5.244 13.155 1.00 97.69 96 LEU A C 1
ATOM 748 O O . LEU A 1 96 ? 0.791 -4.268 13.261 1.00 97.69 96 LEU A O 1
ATOM 752 N N . GLY A 1 97 ? 0.469 -6.483 13.419 1.00 97.19 97 GLY A N 1
ATOM 753 C CA . GLY A 1 97 ? 1.762 -6.837 14.012 1.00 97.19 97 GLY A CA 1
ATOM 754 C C . GLY A 1 97 ? 1.597 -7.522 15.367 1.00 97.19 97 GLY A C 1
ATOM 755 O O . GLY A 1 97 ? 0.875 -7.019 16.224 1.00 97.19 97 GLY A O 1
ATOM 756 N N . TYR A 1 98 ? 2.274 -8.656 15.574 1.00 94.06 98 TYR A N 1
ATOM 757 C CA . TYR A 1 98 ? 2.262 -9.399 16.838 1.00 94.06 98 TYR A CA 1
ATOM 758 C C . TYR A 1 98 ? 3.656 -9.982 17.152 1.00 94.06 98 TYR A C 1
ATOM 760 O O . TYR A 1 98 ? 4.292 -10.534 16.251 1.00 94.06 98 TYR A O 1
ATOM 768 N N . PRO A 1 99 ? 4.156 -9.907 18.405 1.00 93.50 99 PRO A N 1
ATOM 769 C CA . PRO A 1 99 ? 3.522 -9.333 19.604 1.00 93.50 99 PRO A CA 1
ATOM 770 C C . PRO A 1 99 ? 3.637 -7.803 19.695 1.00 93.50 99 PRO A C 1
ATOM 772 O O . PRO A 1 99 ? 3.072 -7.191 20.596 1.00 93.50 99 PRO A O 1
ATOM 775 N N . LYS A 1 100 ? 4.389 -7.180 18.781 1.00 94.94 100 LYS A N 1
ATOM 776 C CA . LYS A 1 100 ? 4.523 -5.726 18.658 1.00 94.94 100 LYS A CA 1
ATOM 777 C C . LYS A 1 100 ? 3.871 -5.268 17.362 1.00 94.94 100 LYS A C 1
ATOM 779 O O . LYS A 1 100 ? 3.941 -5.980 16.361 1.00 94.94 100 LYS A O 1
ATOM 784 N N . LEU A 1 101 ? 3.301 -4.065 17.381 1.00 96.38 101 LEU A N 1
ATOM 785 C CA . LEU A 1 101 ? 2.788 -3.419 16.177 1.00 96.38 101 LEU A CA 1
ATOM 786 C C . LEU A 1 101 ? 3.894 -3.322 15.123 1.00 96.38 101 LEU A C 1
ATOM 788 O O . LEU A 1 101 ? 5.062 -3.086 15.438 1.00 96.38 101 LEU A O 1
ATOM 792 N N . ASN A 1 102 ? 3.512 -3.535 13.869 1.00 97.06 102 ASN A N 1
ATOM 793 C CA . ASN A 1 102 ? 4.422 -3.442 12.743 1.00 97.06 102 ASN A CA 1
ATOM 794 C C . ASN A 1 102 ? 4.980 -2.015 12.619 1.00 97.06 102 ASN A C 1
ATOM 796 O O . ASN A 1 102 ? 4.295 -1.039 12.925 1.00 97.06 102 ASN A O 1
ATOM 800 N N . GLU A 1 103 ? 6.207 -1.889 12.114 1.00 95.50 103 GLU A N 1
ATOM 801 C CA . GLU A 1 103 ? 6.889 -0.600 11.979 1.00 95.50 103 GLU A CA 1
ATOM 802 C C . GLU A 1 103 ? 6.131 0.424 11.126 1.00 95.50 103 GLU A C 1
ATOM 804 O O . GLU A 1 103 ? 6.368 1.605 11.307 1.00 95.50 103 GLU A O 1
ATOM 809 N N . PHE A 1 104 ? 5.216 0.016 10.236 1.00 94.50 104 PHE A N 1
ATOM 810 C CA . PHE A 1 104 ? 4.393 0.916 9.416 1.00 94.50 104 PHE A CA 1
ATOM 811 C C . PHE A 1 104 ? 3.057 1.299 10.067 1.00 94.50 104 PHE A C 1
ATOM 813 O O . PHE A 1 104 ? 2.291 2.066 9.481 1.00 94.50 104 PHE A O 1
ATOM 820 N N . TYR A 1 105 ? 2.762 0.808 11.276 1.00 94.19 105 TYR A N 1
ATOM 821 C CA . TYR A 1 105 ? 1.505 1.098 11.971 1.00 94.19 105 TYR A CA 1
ATOM 822 C C . TYR A 1 105 ? 1.301 2.598 12.235 1.00 94.19 105 TYR A C 1
ATOM 824 O O . TYR A 1 105 ? 0.170 3.070 12.179 1.00 94.19 105 TYR A O 1
ATOM 832 N N . TYR A 1 106 ? 2.380 3.373 12.416 1.00 93.44 106 TYR A N 1
ATOM 833 C CA . TYR A 1 106 ? 2.318 4.836 12.606 1.00 93.44 106 TYR A CA 1
ATOM 834 C C . TYR A 1 106 ? 1.615 5.589 11.460 1.00 93.44 106 TYR A C 1
ATOM 836 O O . TYR A 1 106 ? 1.302 6.768 11.594 1.00 93.44 106 TYR A O 1
ATOM 844 N N . GLN A 1 107 ? 1.407 4.942 10.310 1.00 93.50 107 GLN A N 1
ATOM 845 C CA . GLN A 1 107 ? 0.710 5.507 9.155 1.00 93.50 107 GLN A CA 1
ATOM 846 C C . GLN A 1 107 ? -0.819 5.379 9.238 1.00 93.50 107 GLN A C 1
ATOM 848 O O . GLN A 1 107 ? -1.525 5.893 8.361 1.00 93.50 107 GLN A O 1
ATOM 853 N N . LEU A 1 108 ? -1.331 4.623 10.210 1.00 95.25 108 LEU A N 1
ATOM 854 C CA . LEU A 1 108 ? -2.755 4.503 10.489 1.00 95.25 108 LEU A CA 1
ATOM 855 C C . LEU A 1 108 ? -3.191 5.589 11.477 1.00 95.25 108 LEU A C 1
ATOM 857 O O . LEU A 1 108 ? -2.379 6.063 12.270 1.00 95.25 108 LEU A O 1
ATOM 861 N N . PRO A 1 109 ? -4.463 6.017 11.418 1.00 95.56 109 PRO A N 1
ATOM 862 C CA . PRO A 1 109 ? -4.997 6.931 12.411 1.00 95.56 109 PRO A CA 1
ATOM 863 C C . PRO A 1 109 ? -4.988 6.278 13.794 1.00 95.56 109 PRO A C 1
ATOM 865 O O . PRO A 1 109 ? -5.109 5.059 13.923 1.00 95.56 109 PRO A O 1
ATOM 868 N N . GLU A 1 110 ? -4.898 7.106 14.828 1.00 94.94 110 GLU A N 1
ATOM 869 C CA . GLU A 1 110 ? -5.044 6.656 16.206 1.00 94.94 110 GLU A CA 1
ATOM 870 C C . GLU A 1 110 ? -6.504 6.257 16.466 1.00 94.94 110 GLU A C 1
ATOM 872 O O . GLU A 1 110 ? -7.406 7.095 16.453 1.00 94.94 110 GLU A O 1
ATOM 877 N N . V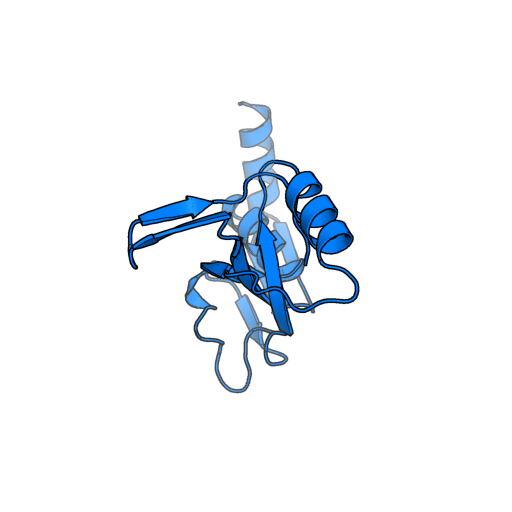AL A 1 111 ? -6.739 4.957 16.642 1.00 95.88 111 VAL A N 1
ATOM 878 C CA . VAL A 1 111 ? -8.059 4.351 16.866 1.00 95.88 111 VAL A CA 1
ATOM 879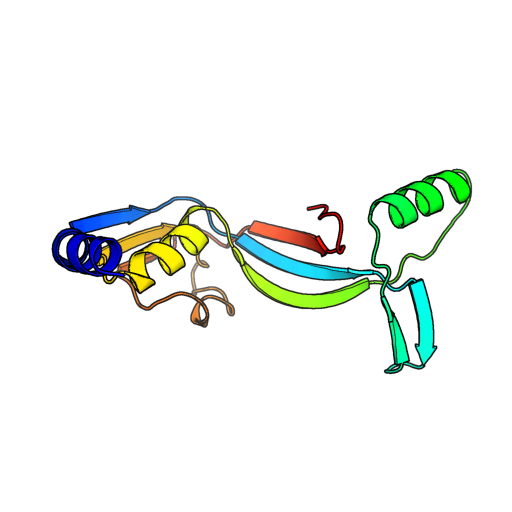 C C . VAL A 1 111 ? -7.951 3.236 17.905 1.00 95.88 111 VAL A C 1
ATOM 881 O O . VAL A 1 111 ? -6.858 2.724 18.165 1.00 95.88 111 VAL A O 1
ATOM 884 N N . GLU A 1 112 ? -9.083 2.812 18.468 1.00 96.19 112 GLU A N 1
ATOM 885 C CA . GLU A 1 112 ? -9.129 1.623 19.322 1.00 96.19 112 GLU A CA 1
ATOM 886 C C . GLU A 1 112 ? -8.823 0.391 18.459 1.00 96.19 112 GLU A C 1
ATOM 888 O O . GLU A 1 112 ? -9.616 0.036 17.585 1.00 96.19 112 GLU A O 1
ATOM 893 N N . SER A 1 113 ? -7.663 -0.242 18.658 1.00 96.31 113 SER A N 1
ATOM 894 C CA . SER A 1 113 ? -7.226 -1.364 17.825 1.00 96.31 113 SER A CA 1
ATOM 895 C C . SER A 1 113 ? -6.734 -2.572 18.615 1.00 96.31 113 SER A C 1
ATOM 897 O O . SER A 1 113 ? -6.186 -2.446 19.710 1.00 96.31 113 SER A O 1
ATOM 899 N N . ILE A 1 114 ? -6.940 -3.760 18.042 1.00 96.88 114 ILE A N 1
ATOM 900 C CA . ILE A 1 114 ? -6.484 -5.044 18.581 1.00 96.88 114 ILE A CA 1
ATOM 901 C C . ILE A 1 114 ? -5.693 -5.771 17.479 1.00 96.88 114 ILE A C 1
ATOM 903 O O . ILE A 1 114 ? -6.292 -6.211 16.491 1.00 96.88 114 ILE A O 1
ATOM 907 N N . PRO A 1 115 ? -4.358 -5.902 17.608 1.00 97.06 115 PRO A N 1
ATOM 908 C CA . PRO A 1 115 ? -3.557 -6.701 16.687 1.00 97.06 115 PRO A CA 1
ATOM 909 C C . PRO A 1 115 ? -3.831 -8.197 16.881 1.00 97.06 115 PRO A C 1
ATOM 911 O O . PRO A 1 115 ? -3.720 -8.703 17.997 1.00 97.06 115 PRO A O 1
ATOM 914 N N . ILE A 1 116 ? -4.129 -8.920 15.798 1.00 97.12 116 ILE A N 1
ATOM 915 C CA . ILE A 1 116 ? -4.387 -10.376 15.854 1.00 97.12 116 ILE A CA 1
ATOM 916 C C . ILE A 1 116 ? -3.285 -11.229 15.217 1.00 97.12 116 ILE A C 1
ATOM 918 O O . ILE A 1 116 ? -3.177 -12.415 15.510 1.00 97.12 116 ILE A O 1
ATOM 922 N N . SER A 1 117 ? -2.460 -10.644 14.345 1.00 98.06 117 SER A N 1
ATOM 923 C CA . SER A 1 117 ? -1.340 -11.322 13.683 1.00 98.06 117 SER A CA 1
ATOM 924 C C . SER A 1 117 ? -0.367 -10.313 13.068 1.00 98.06 117 SER A C 1
ATOM 926 O O . SER A 1 117 ? -0.624 -9.106 13.055 1.00 98.06 117 SER A O 1
ATOM 928 N N . ASN A 1 118 ? 0.741 -10.808 12.509 1.00 98.12 118 ASN A N 1
ATOM 929 C CA . ASN A 1 118 ? 1.572 -10.015 11.603 1.00 98.12 118 ASN A CA 1
ATOM 930 C C . ASN A 1 118 ? 0.832 -9.733 10.284 1.00 98.12 118 ASN A C 1
ATOM 932 O O . ASN A 1 118 ? 0.092 -10.610 9.826 1.00 98.12 118 ASN A O 1
ATOM 936 N N . PRO A 1 119 ? 1.018 -8.542 9.679 1.00 97.94 119 PRO A N 1
ATOM 937 C CA . PRO A 1 119 ? 0.422 -8.220 8.389 1.00 97.94 119 PRO A CA 1
ATOM 938 C C . PRO A 1 119 ? 0.998 -9.093 7.277 1.00 97.94 119 PRO A C 1
ATOM 940 O O . PRO A 1 119 ? 2.196 -9.403 7.269 1.00 97.94 119 PRO A O 1
ATOM 943 N N . GLY A 1 120 ? 0.164 -9.407 6.286 1.00 97.50 120 GLY A N 1
ATOM 944 C CA . GLY A 1 120 ? 0.639 -9.942 5.015 1.00 97.50 120 GLY A CA 1
ATOM 945 C C . GLY A 1 120 ? 1.565 -8.946 4.310 1.00 97.50 120 GLY A C 1
ATOM 946 O O . GLY A 1 120 ? 1.572 -7.755 4.611 1.00 97.50 120 GLY A O 1
ATOM 947 N N . GLN A 1 121 ? 2.364 -9.419 3.361 1.00 96.94 121 GLN A N 1
ATOM 948 C CA . GLN A 1 121 ? 3.214 -8.558 2.539 1.00 96.94 121 GLN A CA 1
ATOM 949 C C . GLN A 1 121 ? 2.696 -8.598 1.108 1.00 96.94 121 GLN A C 1
ATOM 951 O O . GLN A 1 121 ? 2.453 -9.685 0.586 1.00 96.94 121 GLN A O 1
ATOM 956 N N . THR A 1 122 ? 2.543 -7.436 0.478 1.00 96.94 122 THR A N 1
ATOM 957 C CA . THR A 1 122 ? 2.224 -7.356 -0.951 1.00 96.94 122 THR A CA 1
ATOM 958 C C . THR A 1 122 ? 3.275 -6.538 -1.685 1.00 96.94 122 THR A C 1
ATOM 960 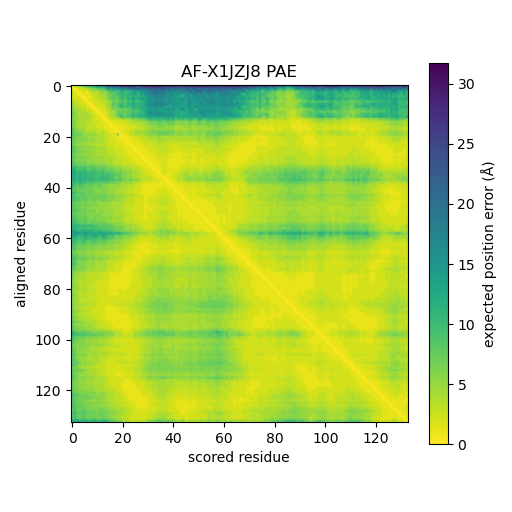O O . THR A 1 122 ? 3.987 -5.707 -1.104 1.00 96.94 122 THR A O 1
ATOM 963 N N . LEU A 1 123 ? 3.387 -6.794 -2.983 1.00 97.12 123 LEU A N 1
ATOM 964 C CA . LEU A 1 123 ? 4.250 -6.055 -3.883 1.00 97.12 123 LEU A CA 1
ATOM 965 C C . LEU A 1 123 ? 3.394 -5.548 -5.032 1.00 97.12 123 LEU A C 1
ATOM 967 O O . LEU A 1 123 ? 2.870 -6.344 -5.792 1.00 97.12 123 LEU A O 1
ATOM 971 N N . GLY A 1 124 ? 3.280 -4.231 -5.171 1.00 97.06 124 GLY A N 1
ATOM 972 C CA . GLY A 1 124 ? 2.582 -3.616 -6.295 1.00 97.06 124 GLY A CA 1
ATOM 973 C C . GLY A 1 124 ? 3.562 -3.042 -7.311 1.00 97.06 124 GLY A C 1
ATOM 974 O O . GLY A 1 124 ? 4.488 -2.329 -6.928 1.00 97.06 124 GLY A O 1
ATOM 975 N N . LEU A 1 125 ? 3.347 -3.309 -8.595 1.00 98.00 125 LEU A N 1
ATOM 976 C CA . LEU A 1 125 ? 3.996 -2.621 -9.711 1.00 98.00 125 LEU A CA 1
ATOM 977 C C . LEU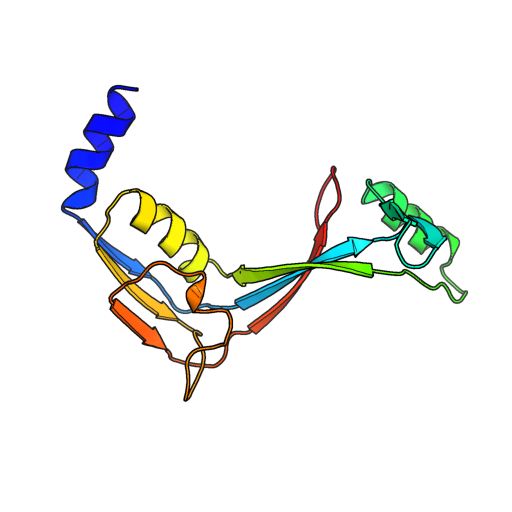 A 1 125 ? 3.030 -1.562 -10.249 1.00 98.00 125 LEU A C 1
ATOM 979 O O . LEU A 1 125 ? 1.935 -1.910 -10.690 1.00 98.00 125 LEU A O 1
ATOM 983 N N . GLU A 1 126 ? 3.405 -0.284 -10.173 1.00 97.31 126 GLU A N 1
ATOM 984 C CA . GLU A 1 126 ? 2.540 0.838 -10.558 1.00 97.31 126 GLU A CA 1
ATOM 985 C C . GLU A 1 126 ? 2.924 1.438 -11.915 1.00 97.31 126 GLU A C 1
ATOM 987 O O . GLU A 1 126 ? 4.043 1.929 -12.116 1.00 97.31 126 GLU A O 1
ATOM 992 N N . PHE A 1 127 ? 1.932 1.515 -12.793 1.00 97.81 127 PHE A N 1
ATOM 993 C CA . PHE A 1 127 ? 1.959 2.137 -14.112 1.00 97.81 127 PHE A CA 1
ATOM 994 C C . PHE A 1 127 ? 0.911 3.259 -14.155 1.00 97.81 127 PHE A C 1
ATOM 996 O O . PHE A 1 127 ? 0.119 3.422 -13.226 1.00 97.81 127 PHE A O 1
ATOM 1003 N N . ASP A 1 128 ? 0.915 4.067 -15.204 1.00 97.56 128 ASP A N 1
ATOM 1004 C CA . ASP A 1 128 ? -0.068 5.138 -15.390 1.00 97.56 128 ASP A CA 1
ATOM 1005 C C . ASP A 1 128 ? -1.398 4.585 -15.925 1.00 97.56 128 ASP A C 1
ATOM 1007 O O . ASP A 1 128 ? -2.460 5.147 -15.665 1.00 97.56 128 ASP A O 1
ATOM 1011 N N . ASP A 1 129 ? -1.345 3.443 -16.614 1.00 97.38 129 ASP A N 1
ATOM 1012 C CA . ASP A 1 129 ? -2.487 2.704 -17.160 1.00 97.38 129 ASP A CA 1
ATOM 1013 C C . ASP A 1 129 ? -2.942 1.527 -16.273 1.00 97.38 129 ASP A C 1
ATOM 1015 O O . ASP A 1 129 ? -3.874 0.807 -16.637 1.00 97.38 129 ASP A O 1
ATOM 1019 N N . GLY A 1 130 ? -2.336 1.317 -15.098 1.00 96.50 130 GLY A N 1
ATOM 1020 C CA . GLY A 1 130 ? -2.758 0.245 -14.199 1.00 96.50 130 GLY A CA 1
ATOM 1021 C C . GLY A 1 130 ? -1.768 -0.135 -13.103 1.00 96.50 130 GLY A C 1
ATOM 1022 O O . GLY A 1 130 ? -0.790 0.554 -12.818 1.00 96.50 130 GLY A O 1
ATOM 1023 N N . LYS A 1 131 ? -2.048 -1.270 -12.459 1.00 95.31 131 LYS A N 1
ATOM 1024 C CA . LYS A 1 131 ? -1.168 -1.882 -11.464 1.00 95.31 131 LYS A CA 1
ATOM 1025 C C . LYS A 1 131 ? -1.277 -3.402 -11.488 1.00 95.31 131 LYS A C 1
ATOM 1027 O O . LYS A 1 131 ? -2.356 -3.935 -11.739 1.00 95.31 131 LYS A O 1
ATOM 1032 N N . VAL A 1 132 ? -0.188 -4.074 -11.134 1.00 95.44 132 VAL A N 1
ATOM 1033 C CA . VAL A 1 132 ? -0.146 -5.521 -10.863 1.00 95.44 132 VAL A CA 1
ATOM 1034 C C . VAL A 1 132 ? 0.248 -5.709 -9.401 1.00 95.44 132 VAL A C 1
ATOM 1036 O O . VAL A 1 132 ? 1.138 -5.000 -8.935 1.00 95.44 132 VAL A O 1
ATOM 1039 N N . MET A 1 133 ? -0.427 -6.602 -8.675 1.00 91.00 133 MET A N 1
ATOM 1040 C CA . MET A 1 133 ? -0.144 -6.918 -7.267 1.00 91.00 133 MET A CA 1
ATOM 1041 C C . MET A 1 133 ? -0.013 -8.419 -7.051 1.00 91.00 133 MET A C 1
ATOM 1043 O O . MET A 1 133 ? -0.664 -9.156 -7.825 1.00 91.00 133 MET A O 1
#

Secondary structure (DSSP, 8-state):
-HHHHHHHHHHTT-EEEE-S--EEEEEEEEEEEESSSS-EEE---HHHHHHHHHHTTTS-----EEEEEEEEESHHHHHHHHHHHTT-EEEEEE---SSS--TTGGGS---EEEE-SPPEEEEEEE-SS-EE-

Mean predicted aligned error: 4.31 Å

pLDDT: mean 94.93, std 4.85, range [68.81, 98.25]

Sequence (133 aa):
TKKIESIKTSVIKKSCFLGFDGYVDSLYSLVQSRMSAKKWTRMESMKFFGELLIDVAGSSANIERVLKKRIFGGFAPNTCRALNAFGVKIYLIAALGYPKLNEFYYQLPEVESIPISNPGQTLGLEFDDGKVM

Organism: NCBI:txid412755

Solvent-accessible surface area (backbone atoms only — not comparable to full-atom values): 7424 Å² total; per-residue (Å²): 115,71,68,58,53,57,46,37,70,59,41,41,78,37,74,45,81,37,55,64,45,26,24,39,34,38,34,24,36,38,51,66,48,75,83,49,98,88,42,64,41,70,39,49,44,52,65,60,53,52,52,53,53,60,74,40,59,96,61,87,79,88,81,52,72,45,83,72,46,76,42,64,26,46,68,29,51,50,48,46,48,57,43,46,76,48,49,32,44,49,40,40,37,21,17,44,14,59,98,52,68,37,92,54,48,84,79,52,73,96,60,56,65,45,60,77,30,59,44,48,79,46,56,31,43,51,31,81,79,44,72,49,109

Foldseek 3Di:
DVVLVVVLVVQLPAADEFDEAKEWEFEKWKFPADPDPPDTDTDADPVVVVVVCVVQPVHDDDIDIDTPDIAMDDDRQVVQQVSVVSNHAYEYHYQQDPPDGDPRNVRGDDHNYDHDHHHHYHYWHDHNHDIDD

Nearest PDB structures (foldseek):
  3ikh-assembly2_B  TM=5.740E-01  e=4.313E-02  Klebsiella pneumoniae subsp. pneumoniae MGH 78578
  4e8w-assembly2_B  TM=4.958E-01  e=2.663E-02  Burkholderia cenocepacia J2315
  4e8z-assembly2_B  TM=5.016E-01  e=2.361E-02  Burkholderia cenocepacia J2315
  2qqk-assembly1_A  TM=2.726E-01  e=1.117E+00  Homo sapiens
  2qqo-assembly3_A  TM=2.755E-01  e=2.598E+00  Homo sapiens

Radius of gyration: 19.56 Å; Cα contacts (8 Å, |Δi|>4): 252; chains: 1; bounding box: 48×40×46 Å